Protein AF-A0A934SSU7-F1 (afdb_monomer_lite)

Secondary structure (DSSP, 8-state):
----PPP-EE---EEHHHHTTS-HHHHTTT-B-TTT-PBPPHHHHHHHHHHHHHTT--EE---TTB-TTS-B--EE---

Foldseek 3Di:
DDPPDPFDFAFDWAWLVCLQPDDQVVQFQVDADPVVRHTDGSVNSNVVSVVVVVVVDGIDLPDPCADPVSGHPGDRDDD

Structure (mmCIF, N/CA/C/O backbone):
data_AF-A0A934SSU7-F1
#
_entry.id   AF-A0A934SSU7-F1
#
loop_
_atom_site.group_PDB
_atom_site.id
_atom_site.type_symbol
_atom_site.label_atom_id
_atom_site.label_alt_id
_atom_site.label_comp_id
_atom_site.label_asym_id
_atom_site.label_entity_id
_atom_site.label_seq_id
_atom_site.pdbx_PDB_ins_code
_atom_site.Cartn_x
_atom_site.Cartn_y
_atom_site.Cartn_z
_atom_site.occupancy
_atom_site.B_iso_or_equiv
_atom_site.auth_seq_id
_atom_site.auth_comp_id
_atom_site.auth_asym_id
_atom_site.auth_atom_id
_atom_site.pdbx_PDB_model_num
ATOM 1 N N . MET A 1 1 ? 30.550 -5.559 -30.123 1.00 37.88 1 MET A N 1
ATOM 2 C CA . MET A 1 1 ? 29.093 -5.342 -30.229 1.00 37.88 1 MET A CA 1
ATOM 3 C C . MET A 1 1 ? 28.555 -5.320 -28.809 1.00 37.88 1 MET A C 1
ATOM 5 O O . MET A 1 1 ? 28.584 -6.358 -28.163 1.00 37.88 1 MET A O 1
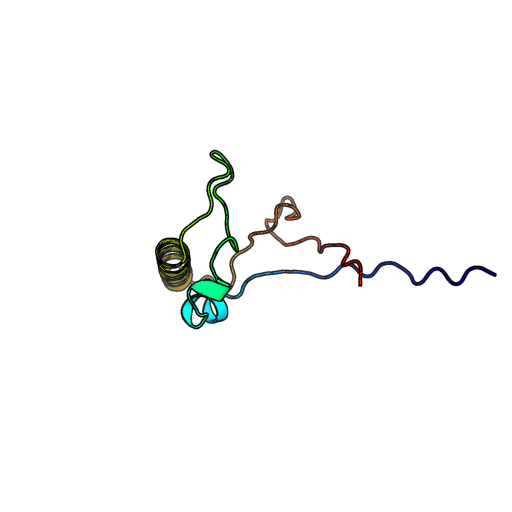ATOM 9 N N . SER A 1 2 ? 28.210 -4.143 -28.276 1.00 47.09 2 SER A N 1
ATOM 10 C CA . SER A 1 2 ? 27.613 -4.04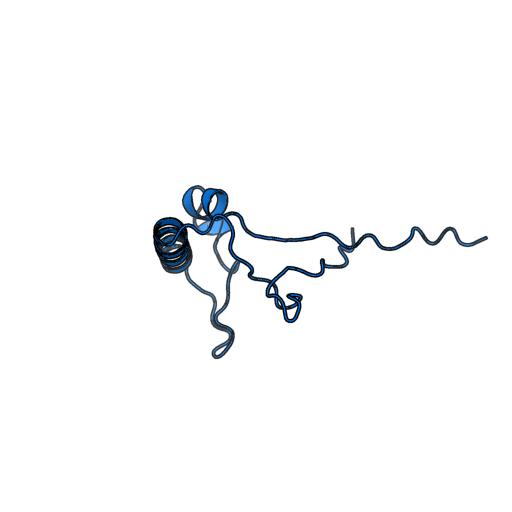3 -26.936 1.00 47.09 2 SER A CA 1
ATOM 11 C C . SER A 1 2 ? 26.207 -4.619 -26.985 1.00 47.09 2 SER A C 1
ATOM 13 O O . SER A 1 2 ? 25.333 -4.056 -27.638 1.00 47.09 2 SER A O 1
ATOM 15 N N . HIS A 1 3 ? 25.996 -5.740 -26.305 1.00 47.66 3 HIS A N 1
ATOM 16 C CA . HIS A 1 3 ? 24.663 -6.230 -25.989 1.00 47.66 3 HIS A CA 1
ATOM 17 C C . HIS A 1 3 ? 24.122 -5.390 -24.829 1.00 47.66 3 HIS A C 1
ATOM 19 O O . HIS A 1 3 ? 24.251 -5.766 -23.670 1.00 47.66 3 HIS A O 1
ATOM 25 N N . THR A 1 4 ? 23.561 -4.220 -25.123 1.00 54.19 4 THR A N 1
ATOM 26 C CA . THR A 1 4 ? 22.687 -3.540 -24.164 1.00 54.19 4 THR A CA 1
ATOM 27 C C . THR A 1 4 ? 21.373 -4.307 -24.132 1.00 54.19 4 THR A C 1
ATOM 29 O O . THR A 1 4 ? 20.592 -4.242 -25.084 1.00 54.19 4 THR A O 1
ATOM 32 N N . THR A 1 5 ? 21.145 -5.079 -23.070 1.00 59.56 5 THR A N 1
ATOM 33 C CA . THR A 1 5 ? 19.811 -5.598 -22.755 1.00 59.56 5 THR A CA 1
ATOM 34 C C . THR A 1 5 ? 18.862 -4.398 -22.680 1.00 59.56 5 THR A C 1
ATOM 36 O O . THR A 1 5 ? 19.191 -3.443 -21.978 1.00 59.56 5 THR A O 1
ATOM 39 N N . PRO A 1 6 ? 17.731 -4.376 -23.409 1.00 61.19 6 PRO A N 1
ATOM 40 C CA . PRO A 1 6 ? 16.770 -3.294 -23.258 1.00 61.19 6 PRO A CA 1
ATOM 41 C C . PRO A 1 6 ? 16.283 -3.270 -21.807 1.00 61.19 6 PRO A C 1
ATOM 43 O O . PRO A 1 6 ? 15.899 -4.316 -21.272 1.00 61.19 6 PRO A O 1
ATOM 46 N N . TRP A 1 7 ? 16.333 -2.092 -21.183 1.00 59.25 7 TRP A N 1
ATOM 47 C CA . TRP A 1 7 ? 15.780 -1.860 -19.853 1.00 59.25 7 TRP A CA 1
ATOM 48 C C . TRP A 1 7 ? 14.326 -2.341 -19.824 1.00 59.25 7 TRP A C 1
ATOM 50 O O . TRP A 1 7 ? 13.559 -2.107 -20.763 1.00 59.25 7 TRP A O 1
ATOM 60 N N . ARG A 1 8 ? 13.976 -3.112 -18.792 1.00 62.12 8 ARG A N 1
ATOM 61 C CA . ARG A 1 8 ? 12.612 -3.596 -18.582 1.00 62.12 8 ARG A CA 1
ATOM 62 C C . ARG A 1 8 ? 11.977 -2.740 -17.502 1.00 62.12 8 ARG A C 1
ATOM 64 O O . ARG A 1 8 ? 12.380 -2.834 -16.349 1.00 62.12 8 ARG A O 1
ATOM 71 N N . ASN A 1 9 ? 10.949 -1.987 -17.872 1.00 63.22 9 ASN A N 1
ATOM 72 C CA . ASN A 1 9 ? 10.117 -1.293 -16.899 1.00 63.22 9 ASN A CA 1
ATOM 73 C C . ASN A 1 9 ? 9.261 -2.329 -16.163 1.00 63.22 9 ASN A C 1
ATOM 75 O O . ASN A 1 9 ? 8.576 -3.142 -16.794 1.00 63.22 9 ASN A O 1
ATOM 79 N N . PHE A 1 10 ? 9.273 -2.291 -14.834 1.00 60.38 10 PHE A N 1
ATOM 80 C CA . PHE A 1 10 ? 8.432 -3.141 -13.995 1.00 60.38 10 PHE A CA 1
ATOM 81 C C . PHE A 1 10 ? 7.363 -2.311 -13.299 1.00 60.38 10 PHE A C 1
ATOM 83 O O . PHE A 1 10 ? 7.667 -1.335 -12.618 1.00 60.38 10 PHE A O 1
ATOM 90 N N . HIS A 1 11 ? 6.100 -2.718 -13.418 1.00 62.25 11 HIS A N 1
ATOM 91 C CA . HIS A 1 11 ? 5.017 -2.108 -12.650 1.00 62.25 11 HIS A CA 1
ATOM 92 C C . HIS A 1 11 ? 5.098 -2.588 -11.200 1.00 62.25 11 HIS A C 1
ATOM 94 O O . HIS A 1 11 ? 4.854 -3.762 -10.920 1.00 62.25 11 HIS A O 1
ATOM 100 N N . VAL A 1 12 ? 5.425 -1.678 -10.284 1.00 64.38 12 VAL A N 1
ATOM 101 C CA . VAL A 1 12 ? 5.438 -1.956 -8.847 1.00 64.38 12 VAL A CA 1
ATOM 102 C C . VAL A 1 12 ? 4.172 -1.359 -8.247 1.00 64.38 12 VAL A C 1
ATOM 104 O O . VAL A 1 12 ? 3.910 -0.165 -8.353 1.00 64.38 12 VAL A O 1
ATOM 107 N N . THR A 1 13 ? 3.347 -2.210 -7.647 1.00 73.12 13 THR A N 1
ATOM 108 C CA . THR A 1 13 ? 2.181 -1.796 -6.867 1.00 73.12 13 THR A CA 1
ATOM 109 C C . THR A 1 13 ? 2.110 -2.648 -5.616 1.00 73.12 13 THR A C 1
ATOM 111 O O . THR A 1 13 ? 2.475 -3.827 -5.634 1.00 73.12 13 THR A O 1
ATOM 114 N N . VAL A 1 14 ? 1.626 -2.064 -4.525 1.00 80.62 14 VAL A N 1
ATOM 115 C CA . VAL A 1 14 ? 1.421 -2.802 -3.286 1.00 80.62 14 VAL A CA 1
ATOM 116 C C . VAL A 1 14 ? -0.028 -3.269 -3.249 1.00 80.62 14 VAL A C 1
ATOM 118 O O . VAL A 1 14 ? -0.963 -2.469 -3.206 1.00 80.62 14 VAL A O 1
ATOM 121 N N . THR A 1 15 ? -0.241 -4.584 -3.284 1.00 88.38 15 THR A N 1
ATOM 122 C CA . THR A 1 15 ? -1.596 -5.129 -3.117 1.00 88.38 15 THR A CA 1
ATOM 123 C C . THR A 1 15 ? -2.083 -4.867 -1.693 1.00 88.38 15 THR A C 1
ATOM 125 O O . THR A 1 15 ? -1.340 -5.097 -0.735 1.00 88.38 15 THR A O 1
ATOM 128 N N . LEU A 1 16 ? -3.345 -4.463 -1.524 1.00 90.31 16 LEU A N 1
ATOM 129 C CA . LEU A 1 16 ? -3.897 -4.243 -0.179 1.00 90.31 16 LEU A CA 1
ATOM 130 C C . LEU A 1 16 ? -3.909 -5.551 0.626 1.00 90.31 16 LEU A C 1
ATOM 132 O O . LEU A 1 16 ? -3.616 -5.566 1.815 1.00 90.31 16 LEU A O 1
ATOM 136 N N . ALA A 1 17 ? -4.141 -6.681 -0.050 1.00 91.75 17 ALA A N 1
ATOM 137 C CA . ALA A 1 17 ? -4.067 -8.010 0.554 1.00 91.75 17 ALA A CA 1
ATOM 138 C C . ALA A 1 17 ? -2.662 -8.380 1.064 1.00 91.75 17 ALA A C 1
ATOM 140 O O . ALA A 1 17 ? -2.546 -9.224 1.951 1.00 91.75 17 ALA A O 1
ATOM 141 N N . TYR A 1 18 ? -1.594 -7.814 0.492 1.00 90.31 18 TYR A N 1
ATOM 142 C CA . TYR A 1 18 ? -0.246 -7.937 1.049 1.00 90.31 18 TYR A CA 1
ATOM 143 C C . TYR A 1 18 ? -0.092 -7.046 2.279 1.00 90.31 18 TYR A C 1
ATOM 145 O O . TYR A 1 18 ? 0.285 -7.556 3.327 1.00 90.31 18 TYR A O 1
ATOM 153 N N . MET A 1 19 ? -0.475 -5.767 2.192 1.00 91.69 19 MET A N 1
ATOM 154 C CA . MET A 1 19 ? -0.357 -4.831 3.320 1.00 91.69 19 MET A CA 1
ATOM 155 C C . MET A 1 19 ? -1.056 -5.340 4.583 1.00 91.69 19 MET A C 1
ATOM 157 O O . MET A 1 19 ? -0.528 -5.224 5.681 1.00 91.69 19 MET A O 1
ATOM 161 N N . LEU A 1 20 ? -2.228 -5.958 4.429 1.00 94.62 20 LEU A N 1
ATOM 162 C CA . LEU A 1 20 ? -3.002 -6.475 5.558 1.00 94.62 20 LEU A CA 1
ATOM 163 C C . LEU A 1 20 ? -2.393 -7.729 6.210 1.00 94.62 20 LEU A C 1
ATOM 165 O O . LEU A 1 20 ? -2.684 -7.994 7.373 1.00 94.62 20 LEU A O 1
ATOM 169 N N . ARG A 1 21 ? -1.560 -8.502 5.494 1.00 95.69 21 ARG A N 1
ATOM 170 C CA . ARG A 1 21 ? -0.914 -9.725 6.021 1.00 95.69 21 ARG A CA 1
ATOM 171 C C . ARG A 1 21 ? 0.562 -9.549 6.379 1.00 95.69 21 ARG A C 1
ATOM 173 O O . ARG A 1 21 ? 1.123 -10.434 7.017 1.00 95.69 21 ARG A O 1
ATOM 180 N N . ALA A 1 22 ? 1.192 -8.482 5.897 1.00 93.69 22 ALA A N 1
ATOM 181 C CA . ALA A 1 22 ? 2.610 -8.219 6.088 1.00 93.69 22 ALA A CA 1
ATOM 182 C C . ALA A 1 22 ? 2.938 -7.959 7.568 1.00 93.69 22 ALA A C 1
ATOM 184 O O . ALA A 1 22 ? 2.091 -7.486 8.345 1.00 93.69 22 ALA A O 1
ATOM 185 N N . SER A 1 23 ? 4.171 -8.295 7.953 1.00 96.25 23 SER A N 1
ATOM 186 C CA . SER A 1 23 ? 4.691 -7.960 9.277 1.00 96.25 23 SER A CA 1
ATOM 187 C C . SER A 1 23 ? 4.865 -6.446 9.413 1.00 96.25 23 SER A C 1
ATOM 189 O O .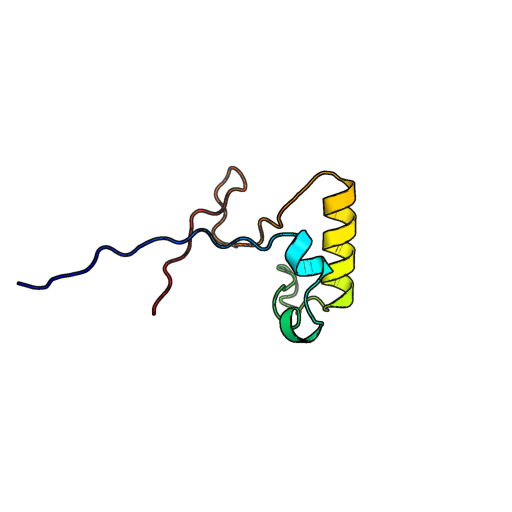 SER A 1 23 ? 4.878 -5.726 8.417 1.00 96.25 23 SER A O 1
ATOM 191 N N . ASP A 1 24 ? 4.969 -5.944 10.641 1.00 95.38 24 ASP A N 1
ATOM 192 C CA . ASP A 1 24 ? 5.193 -4.510 10.839 1.00 95.38 24 ASP A CA 1
ATOM 193 C C . ASP A 1 24 ? 6.575 -4.083 10.323 1.00 95.38 24 ASP A C 1
ATOM 195 O O . ASP A 1 24 ? 6.691 -3.004 9.751 1.00 95.38 24 ASP A O 1
ATOM 199 N N . ASP A 1 25 ? 7.580 -4.958 10.418 1.00 93.00 25 ASP A N 1
ATOM 200 C CA . ASP A 1 25 ? 8.918 -4.720 9.867 1.00 93.00 25 ASP A CA 1
ATOM 201 C C . ASP A 1 25 ? 8.887 -4.592 8.335 1.00 93.00 25 ASP A C 1
ATOM 203 O O . ASP A 1 25 ? 9.499 -3.679 7.790 1.00 93.00 25 ASP A O 1
ATOM 207 N N . ASP A 1 26 ? 8.118 -5.440 7.639 1.00 89.00 26 ASP A N 1
ATOM 208 C CA . ASP A 1 26 ? 7.950 -5.356 6.175 1.00 89.00 26 ASP A CA 1
ATOM 209 C C . ASP A 1 26 ? 7.243 -4.065 5.725 1.00 89.00 26 ASP A C 1
ATOM 211 O O . ASP A 1 26 ? 7.360 -3.649 4.572 1.00 89.00 26 ASP A O 1
ATOM 215 N N . LEU A 1 27 ? 6.441 -3.469 6.611 1.00 89.06 27 LEU A N 1
ATOM 216 C CA . LEU A 1 27 ? 5.693 -2.242 6.337 1.00 89.06 27 LEU A CA 1
ATOM 217 C C . LEU A 1 27 ? 6.415 -0.986 6.816 1.00 89.06 27 LEU A C 1
ATOM 219 O O . LEU A 1 27 ? 6.029 0.116 6.423 1.00 89.06 27 LEU A O 1
ATOM 223 N N . SER A 1 28 ? 7.428 -1.134 7.666 1.00 89.38 28 SER A N 1
ATOM 224 C CA . SER A 1 28 ? 8.220 -0.016 8.153 1.00 89.38 28 SER A CA 1
ATOM 225 C C . SER A 1 28 ? 8.909 0.663 6.974 1.00 89.38 28 SER A C 1
ATOM 227 O O . SER A 1 28 ? 9.567 0.006 6.174 1.00 89.38 28 SER A O 1
ATOM 229 N N . GLU A 1 29 ? 8.741 1.982 6.850 1.00 84.81 29 GLU A N 1
ATOM 230 C CA . GLU A 1 29 ? 9.323 2.790 5.763 1.00 84.81 29 GLU A CA 1
ATOM 231 C C . GLU A 1 29 ? 8.838 2.452 4.349 1.00 84.81 29 GLU A C 1
ATOM 233 O O . GLU A 1 29 ? 9.289 3.058 3.379 1.00 84.81 29 GLU A O 1
ATOM 238 N N . LEU A 1 30 ? 7.850 1.561 4.221 1.00 84.38 30 LEU A N 1
ATOM 239 C CA . LEU A 1 30 ? 7.261 1.217 2.931 1.00 84.38 30 LEU A CA 1
ATOM 240 C C . LEU A 1 30 ? 6.510 2.404 2.313 1.00 84.38 30 LEU A C 1
ATOM 242 O O . LEU A 1 30 ? 6.467 2.545 1.092 1.00 84.38 30 LEU A O 1
ATOM 246 N N . LEU A 1 31 ? 5.885 3.230 3.154 1.00 85.12 31 LEU A N 1
ATOM 247 C CA . LEU A 1 31 ? 5.093 4.385 2.751 1.00 85.12 31 LEU A CA 1
ATOM 248 C C . LEU A 1 31 ? 5.584 5.631 3.481 1.00 85.12 31 LEU A C 1
ATOM 250 O O . LEU A 1 31 ? 5.909 5.581 4.664 1.00 85.12 31 LEU A O 1
ATOM 254 N N . SER A 1 32 ? 5.561 6.764 2.792 1.00 84.19 32 SER A N 1
ATOM 255 C CA . SER A 1 32 ? 5.825 8.075 3.374 1.00 84.19 32 SER A CA 1
ATOM 256 C C . SER A 1 32 ? 4.759 9.074 2.945 1.00 84.19 32 SER A C 1
ATOM 258 O O . SER A 1 32 ? 4.207 9.009 1.842 1.00 84.19 32 SER A O 1
ATOM 260 N N . ASP A 1 33 ? 4.442 9.995 3.845 1.00 80.12 33 ASP A N 1
ATOM 261 C CA . ASP A 1 33 ? 3.600 11.136 3.544 1.00 80.12 33 ASP A CA 1
ATOM 262 C C . ASP A 1 33 ? 4.361 12.094 2.619 1.00 80.12 33 ASP A C 1
ATOM 264 O O . ASP A 1 33 ? 5.497 12.485 2.887 1.00 80.12 33 ASP A O 1
ATOM 268 N N . ARG A 1 34 ? 3.738 12.470 1.500 1.00 75.69 34 ARG A N 1
ATOM 269 C CA . ARG A 1 34 ? 4.396 13.275 0.466 1.00 75.69 34 ARG A CA 1
ATOM 270 C C . ARG A 1 34 ? 4.685 14.709 0.915 1.00 75.69 34 ARG A C 1
ATOM 272 O O . ARG A 1 34 ? 5.643 15.303 0.428 1.00 75.69 34 ARG A O 1
ATOM 279 N N . GLU A 1 35 ? 3.840 15.287 1.762 1.00 75.38 35 GLU A N 1
ATOM 280 C CA . GLU A 1 35 ? 3.937 16.700 2.146 1.00 75.38 35 GLU A CA 1
ATOM 281 C C . GLU A 1 35 ? 4.985 16.912 3.237 1.00 75.38 35 GLU A C 1
ATOM 283 O O . GLU A 1 35 ? 5.729 17.891 3.219 1.00 75.38 35 GLU A O 1
ATOM 288 N N . THR A 1 36 ? 5.058 15.972 4.172 1.00 82.25 36 THR A N 1
ATOM 289 C CA . THR A 1 36 ? 5.937 16.031 5.342 1.00 82.25 36 THR A CA 1
ATOM 290 C C . THR A 1 36 ? 7.211 15.209 5.164 1.00 82.25 36 THR A C 1
ATOM 292 O O . THR A 1 36 ? 8.186 15.426 5.881 1.00 82.25 36 THR A O 1
ATOM 295 N N . GLY A 1 37 ? 7.222 14.260 4.224 1.00 78.88 37 GLY A N 1
ATOM 296 C CA . GLY A 1 37 ? 8.298 13.284 4.051 1.00 78.88 37 GLY A CA 1
ATOM 297 C C . GLY A 1 37 ? 8.381 12.264 5.189 1.00 78.88 37 GLY A C 1
ATOM 298 O O . GLY A 1 37 ? 9.313 11.463 5.224 1.00 78.88 37 GLY A O 1
ATOM 299 N N . HIS A 1 38 ? 7.445 12.296 6.141 1.00 84.75 38 HIS A N 1
ATOM 300 C CA . HIS A 1 38 ? 7.461 11.406 7.290 1.00 84.75 38 HIS A CA 1
ATOM 301 C C . HIS A 1 38 ? 7.018 10.003 6.898 1.00 84.75 38 HIS A C 1
ATOM 303 O O . HIS A 1 38 ? 6.077 9.815 6.128 1.00 84.75 38 HIS A O 1
ATOM 309 N N . SER A 1 39 ? 7.696 9.014 7.468 1.00 87.19 39 SER A N 1
ATOM 310 C CA . SER A 1 39 ? 7.354 7.609 7.293 1.00 87.19 39 SER A CA 1
ATOM 311 C C . SER A 1 39 ? 5.986 7.314 7.911 1.00 87.19 39 SER A C 1
ATOM 313 O O . SER A 1 39 ? 5.728 7.694 9.055 1.00 87.19 39 SER A O 1
ATOM 315 N N . VAL A 1 40 ? 5.113 6.646 7.160 1.00 90.44 40 VAL A N 1
ATOM 316 C CA . VAL A 1 40 ? 3.812 6.174 7.643 1.00 90.44 40 VAL A CA 1
ATOM 317 C C . VAL A 1 40 ? 4.057 4.933 8.491 1.00 90.44 40 VAL A C 1
ATOM 319 O O . VAL A 1 40 ? 4.731 3.998 8.055 1.00 90.44 40 VAL A O 1
ATOM 322 N N . SER A 1 41 ? 3.511 4.899 9.705 1.00 94.50 41 SER A N 1
ATOM 323 C CA . SER A 1 41 ? 3.696 3.737 10.571 1.00 94.50 41 SER A CA 1
ATOM 324 C C . SER A 1 41 ? 2.986 2.494 10.009 1.00 94.50 41 SER A C 1
ATOM 326 O O . SER A 1 41 ? 1.969 2.611 9.316 1.00 94.50 41 SER A O 1
ATOM 328 N N . PRO A 1 42 ? 3.435 1.274 10.360 1.00 94.62 42 PRO A N 1
ATOM 329 C CA . PRO A 1 42 ? 2.761 0.041 9.947 1.00 94.62 42 PRO A CA 1
ATOM 330 C C . PRO A 1 42 ? 1.268 -0.006 10.309 1.00 94.62 42 PRO A C 1
ATOM 332 O O . PRO A 1 42 ? 0.444 -0.497 9.534 1.00 94.62 42 PRO A O 1
ATOM 335 N N . ALA A 1 43 ? 0.901 0.546 11.470 1.00 95.25 43 ALA A N 1
ATOM 336 C CA . ALA A 1 43 ? -0.486 0.621 11.920 1.00 95.25 43 ALA A CA 1
ATOM 337 C C . ALA A 1 43 ? -1.333 1.533 11.017 1.00 95.25 43 ALA A C 1
ATOM 339 O O . ALA A 1 43 ? -2.433 1.153 10.610 1.00 95.25 43 ALA A O 1
ATOM 340 N N . GLU A 1 44 ? -0.811 2.706 10.655 1.00 93.25 44 GLU A N 1
ATOM 341 C CA . GLU A 1 44 ? -1.470 3.638 9.735 1.00 93.25 44 GLU A CA 1
ATOM 342 C C . GLU A 1 44 ? -1.571 3.052 8.323 1.00 93.25 44 GLU A C 1
ATOM 344 O O . GLU A 1 44 ? -2.627 3.135 7.696 1.00 93.25 44 GLU A O 1
ATOM 349 N N . ALA A 1 45 ? -0.523 2.374 7.847 1.00 91.75 45 ALA A N 1
ATOM 350 C CA . ALA A 1 45 ? -0.529 1.692 6.556 1.00 91.75 45 ALA A CA 1
ATOM 351 C C . ALA A 1 45 ? -1.625 0.609 6.485 1.00 91.75 45 ALA A C 1
ATOM 353 O O . ALA A 1 45 ? -2.363 0.525 5.499 1.00 91.75 45 ALA A O 1
ATOM 354 N N . LYS A 1 46 ? -1.788 -0.194 7.545 1.00 94.62 46 LYS A N 1
ATOM 355 C CA . LYS A 1 46 ? -2.857 -1.207 7.651 1.00 94.62 46 LYS A CA 1
ATOM 356 C C . LYS A 1 46 ? -4.250 -0.580 7.752 1.00 94.62 46 LYS A C 1
ATOM 358 O O . LYS A 1 46 ? -5.194 -1.094 7.143 1.00 94.62 46 LYS A O 1
ATOM 363 N N . ALA A 1 47 ? -4.388 0.531 8.475 1.00 94.94 47 ALA A N 1
ATOM 364 C CA . ALA A 1 47 ? -5.643 1.276 8.554 1.00 94.94 47 ALA A CA 1
ATOM 365 C C . ALA A 1 47 ? -6.055 1.827 7.178 1.00 94.94 47 ALA A C 1
ATOM 367 O O . ALA A 1 47 ? -7.182 1.594 6.738 1.00 94.94 47 ALA A O 1
ATOM 368 N N . LEU A 1 48 ? -5.117 2.447 6.453 1.00 91.31 48 LEU A N 1
ATOM 369 C CA . LEU A 1 48 ? -5.319 2.928 5.086 1.00 91.31 48 LEU A CA 1
ATOM 370 C C . LEU A 1 48 ? -5.719 1.788 4.140 1.00 91.31 48 LEU A C 1
ATOM 372 O O . LEU A 1 48 ? -6.679 1.913 3.377 1.00 91.31 48 LEU A O 1
ATOM 376 N N . ALA A 1 49 ? -5.022 0.650 4.208 1.00 92.38 49 ALA A N 1
ATOM 377 C CA . ALA A 1 49 ? -5.345 -0.511 3.384 1.00 92.38 49 ALA A CA 1
ATOM 378 C C . ALA A 1 49 ? -6.760 -1.048 3.659 1.00 92.38 49 ALA A C 1
ATOM 380 O O . ALA A 1 49 ? -7.469 -1.419 2.722 1.00 92.38 49 ALA A O 1
ATOM 381 N N . THR A 1 50 ? -7.191 -1.042 4.923 1.00 95.00 50 THR A N 1
ATOM 382 C CA . THR A 1 50 ? -8.545 -1.449 5.329 1.00 95.00 50 THR A CA 1
ATOM 383 C C . THR A 1 50 ? -9.604 -0.494 4.776 1.00 95.00 50 THR A C 1
ATOM 385 O O . THR A 1 50 ? -10.600 -0.943 4.207 1.00 95.00 50 THR A O 1
ATOM 388 N N . GLU A 1 51 ? -9.385 0.821 4.885 1.00 93.75 51 GLU A N 1
ATOM 389 C CA . GLU A 1 51 ? -10.303 1.833 4.348 1.00 93.75 51 GLU A CA 1
ATOM 390 C C . GLU A 1 51 ? -10.462 1.698 2.827 1.00 93.75 51 GLU A C 1
ATOM 392 O O . GLU A 1 51 ? -11.575 1.673 2.297 1.00 93.75 51 GLU A O 1
ATOM 397 N N . LEU A 1 52 ? -9.348 1.562 2.108 1.00 90.88 52 LEU A N 1
ATOM 398 C CA . LEU A 1 52 ? -9.360 1.424 0.655 1.00 90.88 52 LEU A CA 1
ATOM 399 C C . LEU A 1 52 ? -10.020 0.117 0.211 1.00 90.88 52 LEU A C 1
ATOM 401 O O . LEU A 1 52 ? -10.800 0.119 -0.743 1.00 90.88 52 LEU A O 1
ATOM 405 N N . GLN A 1 53 ? -9.786 -0.985 0.924 1.00 93.19 53 GLN A N 1
ATOM 406 C CA . GLN A 1 53 ? -10.478 -2.240 0.646 1.00 93.19 53 GLN A CA 1
ATOM 407 C C . GLN A 1 53 ? -11.995 -2.099 0.843 1.00 93.19 53 GLN A C 1
ATOM 409 O O . GLN A 1 53 ? -12.762 -2.547 -0.009 1.00 93.19 53 GLN A O 1
ATOM 414 N N . ALA A 1 54 ? -12.441 -1.417 1.905 1.00 92.69 54 ALA A N 1
ATOM 415 C CA . ALA A 1 54 ? -13.862 -1.144 2.145 1.00 92.69 54 ALA A CA 1
ATOM 416 C C . ALA A 1 54 ? -14.502 -0.282 1.040 1.00 92.69 54 ALA A C 1
ATOM 418 O O . ALA A 1 54 ? -15.699 -0.389 0.777 1.00 92.69 54 ALA A O 1
ATOM 419 N N . ARG A 1 55 ? -13.699 0.536 0.350 1.00 90.69 55 ARG A N 1
ATOM 420 C CA . ARG A 1 55 ? -14.104 1.345 -0.811 1.00 90.69 55 ARG A CA 1
ATOM 421 C C . ARG A 1 55 ? -14.030 0.588 -2.146 1.00 90.69 55 ARG A C 1
ATOM 423 O O . ARG A 1 55 ? -14.352 1.165 -3.181 1.00 90.69 55 ARG A O 1
ATOM 430 N N . GLY A 1 56 ? -13.633 -0.687 -2.133 1.00 90.31 56 GLY A N 1
ATOM 431 C CA . GLY A 1 56 ? -13.581 -1.560 -3.310 1.00 90.31 56 GLY A CA 1
ATOM 432 C C . GLY A 1 56 ? -12.247 -1.563 -4.063 1.00 90.31 56 GLY A C 1
ATOM 433 O O . GLY A 1 56 ? -12.169 -2.137 -5.148 1.00 90.31 56 GLY A O 1
ATOM 434 N N . PHE A 1 57 ? -11.194 -0.949 -3.517 1.00 86.50 57 PHE A N 1
ATOM 435 C CA . PHE A 1 57 ? -9.857 -1.014 -4.108 1.00 86.50 57 PHE A CA 1
AT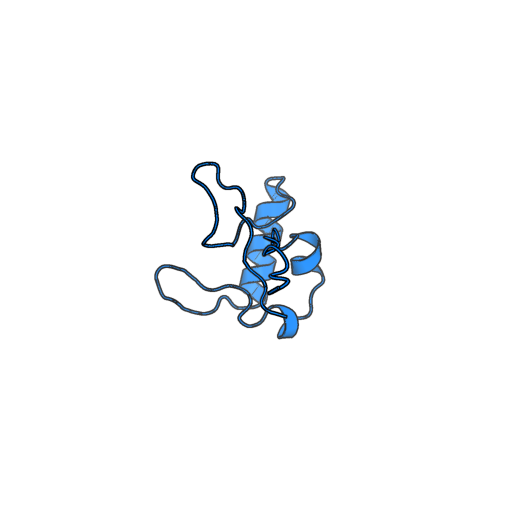OM 436 C C . PHE A 1 57 ? -9.169 -2.347 -3.780 1.00 86.50 57 PHE A C 1
ATOM 438 O O . PHE A 1 57 ? -9.453 -2.990 -2.770 1.00 86.50 57 PHE A O 1
ATOM 445 N N . THR A 1 58 ? -8.232 -2.767 -4.633 1.00 87.44 58 THR A N 1
ATOM 446 C CA . THR A 1 58 ? -7.462 -4.016 -4.458 1.00 87.44 58 THR A CA 1
ATOM 447 C C . THR A 1 58 ? -5.952 -3.791 -4.361 1.00 87.44 58 THR A C 1
ATOM 449 O O . THR A 1 58 ? -5.221 -4.663 -3.882 1.00 87.44 58 THR A O 1
ATOM 452 N N . TYR A 1 59 ? -5.475 -2.608 -4.745 1.00 84.81 59 TYR A N 1
ATOM 453 C CA . TYR A 1 59 ? -4.073 -2.206 -4.691 1.00 84.81 59 TYR A CA 1
ATOM 454 C C . TYR A 1 59 ? -3.943 -0.720 -4.350 1.00 84.81 59 TYR A C 1
ATOM 456 O O . TYR A 1 59 ? -4.856 0.068 -4.604 1.00 84.81 59 TYR A O 1
ATOM 464 N N . LEU A 1 60 ? -2.798 -0.352 -3.783 1.00 78.12 60 LEU A N 1
ATOM 465 C CA . LEU A 1 60 ? -2.407 1.026 -3.534 1.00 78.12 60 LEU A CA 1
ATOM 466 C C . LEU A 1 60 ? -1.564 1.510 -4.736 1.00 78.12 60 LEU A C 1
ATOM 468 O O . LEU A 1 60 ? -0.502 0.933 -5.004 1.00 78.12 60 LEU A O 1
ATOM 472 N N . PRO A 1 61 ? -1.996 2.540 -5.490 1.00 63.81 61 PRO A N 1
ATOM 473 C CA . PRO A 1 61 ? -1.206 3.136 -6.567 1.00 63.81 61 PRO A CA 1
ATOM 474 C C . PRO A 1 61 ? -0.168 4.107 -5.979 1.00 63.81 61 PRO A C 1
ATOM 476 O O . PRO A 1 61 ? -0.124 5.283 -6.315 1.00 63.81 61 PRO A O 1
ATOM 479 N N . VAL A 1 62 ? 0.637 3.630 -5.033 1.00 59.38 62 VAL A N 1
ATOM 480 C CA . VAL A 1 62 ? 1.741 4.389 -4.430 1.00 59.38 62 VAL A CA 1
ATOM 481 C C . VAL A 1 62 ? 2.991 4.173 -5.252 1.00 59.38 62 VAL A C 1
ATOM 483 O O . VAL A 1 62 ? 3.896 3.429 -4.894 1.00 59.38 62 VAL A O 1
ATOM 486 N N . CYS A 1 63 ? 3.025 4.826 -6.396 1.00 67.00 63 CYS A N 1
ATOM 487 C CA . CYS A 1 63 ? 4.300 5.205 -6.962 1.00 67.00 63 CYS A CA 1
ATOM 488 C C . CYS A 1 63 ? 4.187 6.649 -7.430 1.00 67.00 63 CYS A C 1
ATOM 490 O O . CYS A 1 63 ? 3.181 7.055 -8.013 1.00 67.00 63 CYS A O 1
ATOM 492 N N . ASP A 1 64 ? 5.232 7.421 -7.185 1.00 62.88 64 ASP A N 1
ATOM 493 C CA . ASP A 1 64 ? 5.440 8.737 -7.784 1.00 62.88 64 ASP A CA 1
ATOM 494 C C . ASP A 1 64 ? 5.566 8.667 -9.314 1.00 62.88 64 ASP A C 1
ATOM 496 O O . ASP A 1 64 ? 5.310 9.649 -10.006 1.00 62.88 64 ASP A O 1
ATOM 500 N N . ASN A 1 65 ? 5.851 7.479 -9.844 1.00 66.75 65 ASN A N 1
ATOM 501 C CA . ASN A 1 65 ? 5.820 7.160 -11.262 1.00 66.75 65 ASN A CA 1
ATOM 502 C C . ASN A 1 65 ? 4.421 6.739 -11.767 1.00 66.75 65 ASN A C 1
ATOM 504 O O . ASN A 1 65 ? 4.273 5.833 -12.592 1.00 66.75 65 ASN A O 1
ATOM 508 N N . ALA A 1 66 ? 3.364 7.349 -11.229 1.00 67.69 66 ALA A N 1
ATOM 509 C CA . ALA A 1 66 ? 2.003 7.187 -11.729 1.00 67.69 66 ALA A CA 1
ATOM 510 C C . ALA A 1 66 ? 1.711 8.204 -12.846 1.00 67.69 66 ALA A C 1
ATOM 512 O O . ALA A 1 66 ? 2.067 9.377 -12.753 1.00 67.69 66 ALA A O 1
ATOM 513 N N . GLY A 1 67 ? 1.044 7.756 -13.911 1.00 66.94 67 GLY A N 1
ATOM 514 C CA . GLY A 1 67 ? 0.603 8.617 -15.006 1.00 66.94 67 GLY A CA 1
ATOM 515 C C . GLY A 1 67 ? -0.590 9.493 -14.620 1.00 66.94 67 GLY A C 1
ATOM 516 O O . GLY A 1 67 ? -1.200 9.324 -13.566 1.00 66.94 67 GLY A O 1
ATOM 517 N N . ALA A 1 68 ? -0.977 10.400 -15.520 1.00 67.81 68 ALA A N 1
ATOM 518 C CA . ALA A 1 68 ? -2.142 11.275 -15.335 1.00 67.81 68 ALA A CA 1
ATOM 519 C C . ALA A 1 68 ? -3.478 10.512 -15.167 1.00 67.81 68 ALA A C 1
ATOM 521 O O . ALA A 1 68 ? -4.463 11.086 -14.714 1.00 67.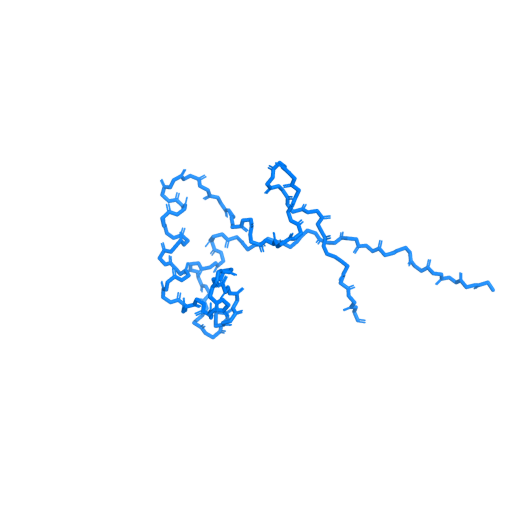81 68 ALA A O 1
ATOM 522 N N . ASP A 1 69 ? -3.513 9.226 -15.522 1.00 67.44 69 ASP A N 1
ATOM 523 C CA . ASP A 1 69 ? -4.638 8.306 -15.336 1.00 67.44 69 ASP A CA 1
ATOM 524 C C . ASP A 1 69 ? -4.597 7.540 -13.996 1.00 67.44 69 ASP A C 1
ATOM 526 O O . ASP A 1 69 ? -5.452 6.690 -13.742 1.00 67.44 69 ASP A O 1
ATOM 530 N N . GLY A 1 70 ? -3.603 7.815 -13.143 1.00 56.06 70 GLY A N 1
ATOM 531 C CA . GLY A 1 70 ? -3.404 7.163 -11.849 1.00 56.06 70 GLY A CA 1
ATOM 532 C C . GLY A 1 70 ? -2.813 5.752 -11.929 1.00 56.06 70 GLY A C 1
ATOM 533 O O . GLY A 1 70 ? -2.761 5.061 -10.910 1.00 56.06 70 GLY A O 1
ATOM 534 N N . ARG A 1 71 ? -2.375 5.288 -13.111 1.00 60.16 71 ARG A N 1
ATOM 535 C CA . ARG A 1 71 ? -1.730 3.975 -13.280 1.00 60.16 71 ARG A CA 1
ATOM 536 C C . ARG A 1 71 ? -0.211 4.080 -13.159 1.00 60.16 71 ARG A C 1
ATOM 538 O O . ARG A 1 71 ? 0.389 5.020 -13.670 1.00 60.16 71 ARG A O 1
ATOM 545 N N . CYS A 1 72 ? 0.417 3.080 -12.536 1.00 70.62 72 CYS A N 1
ATOM 546 C CA . CYS A 1 72 ? 1.877 2.947 -12.481 1.00 70.62 72 CYS A CA 1
ATOM 547 C C . CYS A 1 72 ? 2.465 2.850 -13.900 1.00 70.62 72 CYS A C 1
ATOM 549 O O . CYS A 1 72 ? 2.025 2.005 -14.680 1.00 70.62 72 CYS A O 1
ATOM 551 N N . GLN A 1 73 ? 3.471 3.669 -14.211 1.00 73.62 73 GLN A N 1
ATOM 552 C CA . GLN A 1 73 ? 4.198 3.681 -15.492 1.00 73.62 73 GLN A CA 1
ATOM 553 C C . GLN A 1 73 ? 5.433 2.759 -15.498 1.00 73.62 73 GLN A C 1
ATOM 555 O O . GLN A 1 73 ? 6.068 2.570 -16.532 1.00 73.62 73 GLN A O 1
ATOM 560 N N . GLY A 1 74 ? 5.724 2.131 -14.356 1.00 68.44 74 GLY A N 1
ATOM 561 C CA . GLY A 1 74 ? 6.773 1.133 -14.173 1.00 68.44 74 GLY A CA 1
ATOM 562 C C . GLY A 1 74 ? 8.166 1.721 -13.944 1.00 68.44 74 GLY A C 1
ATOM 563 O O . GLY A 1 74 ? 8.565 2.661 -14.616 1.00 68.44 74 GLY A O 1
ATOM 564 N N . HIS A 1 75 ? 8.908 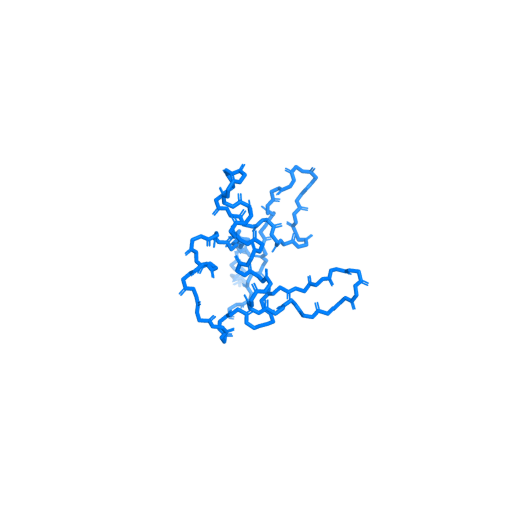1.171 -12.985 1.00 64.25 75 HIS A N 1
ATOM 565 C CA . HIS A 1 75 ? 10.256 1.620 -12.629 1.00 64.25 75 HIS A CA 1
ATOM 566 C C . HIS A 1 75 ? 11.324 0.806 -13.361 1.00 64.25 75 HIS A C 1
ATOM 568 O O . HIS A 1 75 ? 11.143 -0.396 -13.590 1.00 64.25 75 HIS A O 1
ATOM 574 N N . ASP A 1 76 ? 12.448 1.451 -13.665 1.00 64.25 76 ASP A N 1
ATOM 575 C CA . ASP A 1 76 ? 13.686 0.755 -13.999 1.00 64.25 76 ASP A CA 1
ATOM 576 C C . ASP A 1 76 ? 14.225 0.112 -12.718 1.00 64.25 76 ASP A C 1
ATOM 578 O O . ASP A 1 76 ? 14.549 0.802 -11.752 1.00 64.25 76 ASP A O 1
ATOM 582 N N . ILE A 1 77 ? 14.261 -1.220 -12.680 1.00 57.06 77 ILE A N 1
ATOM 583 C CA . ILE A 1 77 ? 14.896 -1.954 -11.583 1.00 57.06 77 ILE A CA 1
ATOM 584 C C . ILE A 1 77 ? 16.330 -2.254 -12.012 1.00 57.06 77 ILE A C 1
ATOM 586 O O . ILE A 1 77 ? 16.547 -3.028 -12.947 1.00 57.06 77 ILE A O 1
ATOM 590 N N . GLU A 1 78 ? 17.300 -1.651 -11.327 1.00 52.41 78 GLU A N 1
ATOM 591 C CA . GLU A 1 78 ? 18.696 -2.077 -11.409 1.00 52.41 78 GLU A CA 1
ATOM 592 C C . GLU A 1 78 ? 18.858 -3.352 -10.566 1.00 52.41 78 GLU A C 1
ATOM 594 O O . GLU A 1 78 ? 18.515 -3.371 -9.383 1.00 52.41 78 GLU A O 1
ATOM 599 N N . ALA A 1 79 ? 19.291 -4.438 -11.213 1.00 49.44 79 ALA A N 1
ATOM 600 C CA . ALA A 1 79 ? 19.594 -5.721 -10.578 1.00 49.44 79 ALA A CA 1
ATOM 601 C C . ALA A 1 79 ? 21.067 -5.802 -10.169 1.00 49.44 79 ALA A C 1
ATOM 603 O O . ALA A 1 79 ? 21.912 -5.295 -10.944 1.00 49.44 79 ALA A O 1
#

Radius of gyration: 15.16 Å; chains: 1; bounding box: 43×26×42 Å

pLDDT: mean 77.81, std 15.19, range [37.88, 96.25]

Sequence (79 aa):
MSHTTPWRNFHVTVTLAYMLRASDDDLSELLSDRETGHSVSPAEAKALATELQARGFTYLPVCDNAGADGRCQGHDIEA

Organism: NCBI:txid2801341